Protein AF-A0A1H4ASZ4-F1 (afdb_monomer_lite)

Sequence (127 aa):
MEEALHASAHLLSQLLEAATLALLTLGALHALWNLVAGLLQRHSPSEVALDVWQGLSRWTMVGLEFLLAADLVSTVVSPSWDELGRLGTIAAIRTVLGFFLGRDLETARKIARENAELARANQGERS

Radius of gyration: 21.08 Å; chains: 1; bounding box: 55×32×61 Å

Foldseek 3Di:
DLVVLLVVLLVLLVVLLVVLVVLLVVLVVVLVVLLVVCVVVPHDNVVSVVVSVVSNVVSNVVSLVSNLVSLVSNCVSPVDPVSVVVSVVSVVVCVVVVVVVVVVVVVVVVVVVVVVVVVVVVVVVVD

Structure (mmCIF, N/CA/C/O backbone):
data_AF-A0A1H4ASZ4-F1
#
_entry.id   AF-A0A1H4ASZ4-F1
#
loop_
_atom_site.group_PDB
_atom_site.id
_atom_site.type_symbol
_atom_site.label_atom_id
_atom_site.label_alt_id
_atom_site.label_comp_id
_atom_site.label_asym_id
_atom_site.label_entity_id
_atom_site.label_seq_id
_atom_site.pdbx_PDB_ins_code
_atom_site.Cartn_x
_atom_site.Cartn_y
_atom_site.Cartn_z
_atom_site.occupancy
_atom_site.B_iso_or_equiv
_atom_site.auth_seq_id
_atom_site.auth_comp_id
_atom_site.auth_asym_id
_atom_site.auth_atom_id
_atom_site.pdbx_PDB_model_num
ATOM 1 N N . MET A 1 1 ? -16.518 -0.523 31.388 1.00 65.31 1 MET A N 1
ATOM 2 C CA . MET A 1 1 ? -15.726 -1.549 30.668 1.00 65.31 1 MET A CA 1
ATOM 3 C C . MET A 1 1 ? -15.857 -1.367 29.159 1.00 65.31 1 MET A C 1
ATOM 5 O O . MET A 1 1 ? -14.833 -1.362 28.495 1.00 65.31 1 MET A O 1
ATOM 9 N N . GLU A 1 2 ? -17.063 -1.106 28.641 1.00 70.12 2 GLU A N 1
ATOM 10 C CA . GLU A 1 2 ? -17.303 -0.752 27.228 1.00 70.12 2 GLU A CA 1
ATOM 11 C C . GLU A 1 2 ? -16.541 0.513 26.784 1.00 70.12 2 GLU A C 1
ATOM 13 O O . GLU A 1 2 ? -15.836 0.468 25.785 1.00 70.12 2 GLU A O 1
ATOM 18 N N . GLU A 1 3 ? -16.546 1.600 27.568 1.00 74.81 3 GLU A N 1
ATOM 19 C CA . GLU A 1 3 ? -15.789 2.829 27.236 1.00 74.81 3 GLU A CA 1
ATOM 20 C C . GLU A 1 3 ? -14.280 2.600 27.037 1.00 74.81 3 GLU A C 1
ATOM 22 O O . GLU A 1 3 ? -13.672 3.161 26.127 1.00 74.81 3 GLU A O 1
ATOM 27 N N . ALA A 1 4 ? -13.668 1.738 27.857 1.00 78.81 4 ALA A N 1
ATOM 28 C CA . ALA A 1 4 ? -12.246 1.415 27.745 1.00 78.81 4 ALA A CA 1
ATOM 29 C C . ALA A 1 4 ? -11.942 0.599 26.477 1.00 78.81 4 ALA A C 1
ATOM 31 O O . ALA A 1 4 ? -10.886 0.776 25.866 1.00 78.81 4 ALA A O 1
ATOM 32 N N . LEU A 1 5 ? -12.875 -0.263 26.061 1.00 76.88 5 LEU A N 1
ATOM 33 C CA . LEU A 1 5 ? -12.782 -1.038 24.824 1.00 76.88 5 LEU A CA 1
ATOM 34 C C . LEU A 1 5 ? -12.922 -0.130 23.591 1.00 76.88 5 LEU A C 1
ATOM 36 O O . LEU A 1 5 ? -12.112 -0.218 22.671 1.00 76.88 5 LEU A O 1
ATOM 40 N N . HIS A 1 6 ? -13.883 0.800 23.607 1.00 77.81 6 HIS A N 1
ATOM 41 C CA . HIS A 1 6 ? -14.064 1.782 22.535 1.00 77.81 6 HIS A CA 1
ATOM 42 C C . HIS A 1 6 ? -12.838 2.688 22.362 1.00 77.81 6 HIS A C 1
ATOM 44 O O . HIS A 1 6 ? -12.354 2.872 21.244 1.00 77.81 6 HIS A O 1
ATOM 50 N N . ALA A 1 7 ? -12.289 3.205 23.464 1.00 80.31 7 ALA A N 1
ATOM 51 C CA . ALA A 1 7 ? -11.113 4.070 23.425 1.00 80.31 7 ALA A CA 1
ATOM 52 C C . ALA A 1 7 ? -9.861 3.341 22.905 1.00 80.31 7 ALA A C 1
ATOM 54 O O . ALA A 1 7 ? -9.112 3.890 22.097 1.00 80.31 7 ALA A O 1
ATOM 55 N N . SER A 1 8 ? -9.637 2.097 23.338 1.00 81.75 8 SER A N 1
ATOM 56 C CA . SER A 1 8 ? -8.472 1.313 22.907 1.00 81.75 8 SER A CA 1
ATOM 57 C C . SER A 1 8 ? -8.558 0.890 21.439 1.00 81.75 8 SER A C 1
ATOM 59 O O . SER A 1 8 ? -7.558 0.988 20.731 1.00 81.75 8 SER A O 1
ATOM 61 N N . ALA A 1 9 ? -9.737 0.507 20.945 1.00 80.00 9 ALA A N 1
ATOM 62 C CA . ALA A 1 9 ? -9.926 0.194 19.530 1.00 80.00 9 ALA A CA 1
ATOM 63 C C . ALA A 1 9 ? -9.744 1.415 18.622 1.00 80.00 9 ALA A C 1
ATOM 65 O O . ALA A 1 9 ? -9.098 1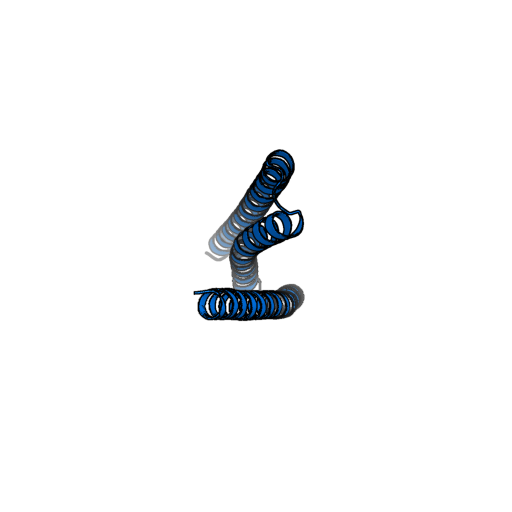.306 17.580 1.00 80.00 9 ALA A O 1
ATOM 66 N N . HIS A 1 10 ? -10.232 2.589 19.036 1.00 79.44 10 HIS A N 1
ATOM 67 C CA . HIS A 1 10 ? -10.020 3.817 18.273 1.00 79.44 10 HIS A CA 1
ATOM 68 C C . HIS A 1 10 ? -8.531 4.176 18.178 1.00 79.44 10 HIS A C 1
ATOM 70 O O . HIS A 1 10 ? -8.028 4.433 17.085 1.00 79.44 10 HIS A O 1
ATOM 76 N N . LEU A 1 11 ? -7.803 4.100 19.299 1.00 86.56 11 LEU A N 1
ATOM 77 C CA . LEU A 1 11 ? -6.354 4.317 19.322 1.00 86.56 11 LEU A CA 1
ATOM 78 C C . LEU A 1 11 ? -5.611 3.318 18.430 1.00 86.56 11 LEU A C 1
ATOM 80 O O . LEU A 1 11 ? -4.708 3.705 17.692 1.00 86.56 11 LEU A O 1
ATOM 84 N N . LEU A 1 12 ? -5.992 2.039 18.468 1.00 85.19 12 LEU A N 1
ATOM 85 C CA . LEU A 1 12 ? -5.390 1.012 17.619 1.00 85.19 12 LEU A CA 1
ATOM 86 C C . LEU A 1 12 ? -5.643 1.281 16.132 1.00 85.19 12 LEU A C 1
ATOM 88 O O . LEU A 1 12 ? -4.690 1.228 15.359 1.00 85.19 12 LEU A O 1
ATOM 92 N N . SER A 1 13 ? -6.872 1.631 15.734 1.00 80.88 13 SER A N 1
ATOM 93 C CA . SER A 1 13 ? -7.185 2.001 14.343 1.00 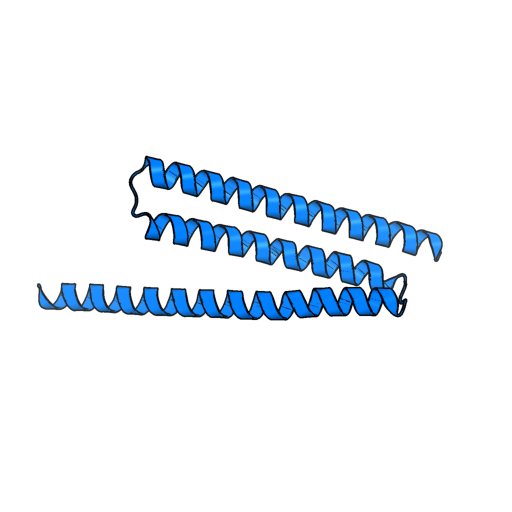80.88 13 SER A CA 1
ATOM 94 C C . SER A 1 13 ? -6.319 3.167 13.874 1.00 80.88 13 SER A C 1
ATOM 96 O O . SER A 1 13 ? -5.641 3.065 12.856 1.00 80.88 13 SER A O 1
ATOM 98 N N . GLN A 1 14 ? -6.241 4.237 14.671 1.00 83.31 14 GLN A N 1
ATOM 99 C CA . GLN A 1 14 ? -5.432 5.415 14.348 1.00 83.31 14 GLN A CA 1
ATOM 100 C C . GLN A 1 14 ? -3.942 5.086 14.203 1.00 83.31 14 GLN A C 1
ATOM 102 O O . GLN A 1 14 ? -3.274 5.602 13.306 1.00 83.31 14 GLN A O 1
ATOM 107 N N . LEU A 1 15 ? -3.406 4.214 15.061 1.00 89.69 15 LEU A N 1
ATOM 108 C CA . LEU A 1 15 ? -2.013 3.776 14.966 1.00 89.69 15 LEU A CA 1
ATOM 109 C C . LEU A 1 15 ? -1.761 2.939 13.707 1.00 89.69 15 LEU A C 1
ATOM 111 O O . LEU A 1 15 ? -0.732 3.118 13.056 1.00 89.69 15 LEU A O 1
ATOM 115 N N . LEU A 1 16 ? -2.686 2.048 13.348 1.00 85.69 16 LEU A N 1
ATOM 116 C CA . LEU A 1 16 ? -2.591 1.212 12.149 1.00 85.69 16 LEU A CA 1
ATOM 117 C C . LEU A 1 16 ? -2.718 2.049 10.862 1.00 85.69 16 LEU A C 1
ATOM 119 O O . LEU A 1 16 ? -1.955 1.848 9.912 1.00 85.69 16 LEU A O 1
ATOM 123 N N . GLU A 1 17 ? -3.606 3.043 10.849 1.00 80.88 17 GLU A N 1
ATOM 124 C CA . GLU A 1 17 ? -3.726 4.030 9.769 1.00 80.88 17 GLU A CA 1
ATOM 125 C C . GLU A 1 17 ? -2.442 4.857 9.622 1.00 80.88 17 GLU A C 1
ATOM 127 O O . GLU A 1 17 ? -1.895 4.976 8.521 1.00 80.88 17 GLU A O 1
ATOM 132 N N . ALA A 1 18 ? -1.905 5.374 10.731 1.00 84.62 18 ALA A N 1
ATOM 133 C CA . ALA A 1 18 ? -0.659 6.136 10.732 1.00 84.62 18 ALA A CA 1
ATOM 134 C C . ALA A 1 18 ? 0.532 5.292 10.252 1.00 84.62 18 ALA A C 1
ATOM 136 O O . ALA A 1 18 ? 1.338 5.758 9.443 1.00 84.62 18 ALA A O 1
ATOM 137 N N . ALA A 1 19 ? 0.625 4.035 10.698 1.00 84.38 19 ALA A N 1
ATOM 138 C CA . ALA A 1 19 ? 1.642 3.095 10.240 1.00 84.38 19 ALA A CA 1
ATOM 139 C C . ALA A 1 19 ? 1.522 2.832 8.733 1.00 84.38 19 ALA A C 1
ATOM 141 O O . ALA A 1 19 ? 2.530 2.840 8.025 1.00 84.38 19 ALA A O 1
ATOM 142 N N . THR A 1 20 ? 0.300 2.671 8.222 1.00 82.00 20 THR A N 1
ATOM 143 C CA . THR A 1 20 ? 0.063 2.509 6.784 1.00 82.00 20 THR A CA 1
ATOM 144 C C . THR A 1 20 ? 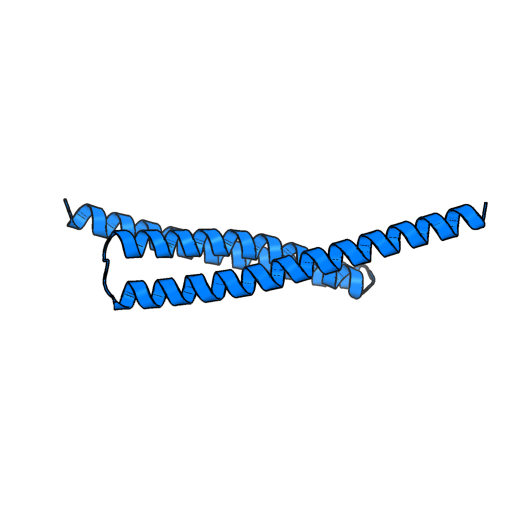0.543 3.723 5.998 1.00 82.00 20 THR A C 1
ATOM 146 O O . THR A 1 20 ? 1.298 3.575 5.036 1.00 82.00 20 THR A O 1
ATOM 149 N N . LEU A 1 21 ? 0.144 4.927 6.417 1.00 85.75 21 LEU A N 1
ATOM 150 C CA . LEU A 1 21 ? 0.557 6.168 5.768 1.00 85.75 21 LEU A CA 1
ATOM 151 C C . LEU A 1 21 ? 2.085 6.308 5.761 1.00 85.75 21 LEU A C 1
ATOM 153 O O . LEU A 1 21 ? 2.666 6.657 4.732 1.00 85.75 21 LEU A O 1
ATOM 157 N N . ALA A 1 22 ? 2.742 5.983 6.876 1.00 88.19 22 ALA A N 1
ATOM 158 C CA . ALA A 1 22 ? 4.196 5.998 6.983 1.00 88.19 22 ALA A CA 1
ATOM 159 C C . ALA A 1 22 ? 4.854 4.999 6.015 1.00 88.19 22 ALA A C 1
ATOM 161 O O . ALA A 1 22 ? 5.757 5.377 5.270 1.00 88.19 22 ALA A O 1
ATOM 162 N N . LEU A 1 23 ? 4.382 3.750 5.967 1.00 85.38 23 LEU A N 1
ATOM 163 C CA . LEU A 1 23 ? 4.905 2.714 5.068 1.00 85.38 23 LEU A CA 1
ATOM 164 C C . LEU A 1 23 ? 4.743 3.089 3.591 1.00 85.38 23 LEU A C 1
ATOM 166 O O . LEU A 1 23 ? 5.691 2.953 2.817 1.00 85.38 23 LEU A O 1
ATOM 170 N N . LEU A 1 24 ? 3.567 3.591 3.202 1.00 83.56 24 LEU A N 1
ATOM 171 C CA . LEU A 1 24 ? 3.308 4.044 1.833 1.00 83.56 24 LEU A CA 1
ATOM 172 C C . LEU A 1 24 ? 4.203 5.226 1.459 1.00 83.56 24 LEU A C 1
ATOM 174 O O . LEU A 1 24 ? 4.770 5.249 0.368 1.00 83.56 24 LEU A O 1
ATOM 178 N N . THR A 1 25 ? 4.380 6.172 2.382 1.00 89.31 25 THR A N 1
ATOM 179 C CA . THR A 1 25 ? 5.253 7.333 2.186 1.00 89.31 25 THR A CA 1
ATOM 180 C C . THR A 1 25 ? 6.706 6.897 2.001 1.00 89.31 25 THR A C 1
ATOM 182 O O . THR A 1 25 ? 7.352 7.307 1.040 1.00 89.31 25 THR A O 1
ATOM 185 N N . LEU A 1 26 ? 7.217 6.013 2.862 1.00 90.00 26 LEU A N 1
ATOM 186 C CA . LEU A 1 26 ? 8.578 5.478 2.757 1.00 90.00 26 LEU A CA 1
ATOM 187 C C . LEU A 1 26 ? 8.791 4.696 1.457 1.00 90.00 26 LEU A C 1
ATOM 189 O O . LEU A 1 26 ? 9.806 4.885 0.785 1.00 90.00 26 LEU A O 1
ATOM 193 N N . GLY A 1 27 ? 7.824 3.861 1.070 1.00 85.44 27 GLY A N 1
ATOM 194 C CA . GLY A 1 27 ? 7.858 3.132 -0.194 1.00 85.44 27 GLY A CA 1
ATOM 195 C C . GLY A 1 27 ? 7.882 4.059 -1.409 1.00 85.44 27 GLY A C 1
ATOM 196 O O . GLY A 1 27 ? 8.681 3.846 -2.320 1.00 85.44 27 GLY A O 1
ATOM 197 N N . ALA A 1 28 ? 7.071 5.120 -1.396 1.00 83.94 28 ALA A N 1
ATOM 198 C CA . ALA A 1 28 ? 7.043 6.133 -2.447 1.00 83.94 28 ALA A CA 1
ATOM 199 C C . ALA A 1 28 ? 8.356 6.932 -2.525 1.00 83.94 28 ALA A C 1
ATOM 201 O O . ALA A 1 28 ? 8.880 7.142 -3.619 1.00 83.94 28 ALA A O 1
ATOM 202 N N . LEU A 1 29 ? 8.932 7.326 -1.382 1.00 91.00 29 LEU A N 1
ATOM 203 C CA . LEU A 1 29 ? 10.238 7.994 -1.337 1.00 91.00 29 LEU A CA 1
ATOM 204 C C . LEU A 1 29 ? 11.347 7.093 -1.891 1.00 91.00 29 LEU A C 1
ATOM 206 O O . LEU A 1 29 ? 12.166 7.542 -2.690 1.00 91.00 29 LEU A O 1
ATOM 210 N N . HIS A 1 30 ? 11.361 5.818 -1.500 1.00 89.06 30 HIS A N 1
ATOM 211 C CA . HIS A 1 30 ? 12.336 4.847 -1.991 1.00 89.06 30 HIS A CA 1
ATOM 212 C C . HIS A 1 30 ? 12.199 4.611 -3.504 1.00 89.06 30 HIS A C 1
ATOM 214 O O . HIS A 1 30 ? 13.194 4.587 -4.226 1.00 89.06 30 HIS A O 1
ATOM 220 N N . ALA A 1 31 ? 10.964 4.486 -3.997 1.00 83.31 31 ALA A N 1
ATOM 221 C CA . ALA A 1 31 ? 10.651 4.380 -5.419 1.00 83.31 31 ALA A CA 1
ATOM 222 C C . ALA A 1 31 ? 11.163 5.597 -6.209 1.00 83.31 31 ALA A C 1
ATOM 224 O O . ALA A 1 31 ? 11.817 5.437 -7.240 1.00 83.31 31 ALA A O 1
ATOM 225 N N . LEU A 1 32 ? 10.926 6.808 -5.697 1.00 88.12 32 LEU A N 1
ATOM 226 C CA . LEU A 1 32 ? 11.399 8.046 -6.314 1.00 88.12 32 LEU A CA 1
ATOM 227 C C . LEU A 1 32 ? 12.931 8.117 -6.344 1.00 88.12 32 LEU A C 1
ATOM 229 O O . LEU A 1 32 ? 13.510 8.473 -7.370 1.00 88.12 32 LEU A O 1
ATOM 233 N N . TRP A 1 33 ? 13.588 7.740 -5.245 1.00 90.19 33 TRP A N 1
ATOM 234 C CA . TRP A 1 33 ? 15.046 7.694 -5.172 1.00 90.19 33 TRP A CA 1
ATOM 235 C C . TRP A 1 33 ? 15.639 6.742 -6.216 1.00 90.19 33 TRP A C 1
ATOM 237 O O . TRP A 1 33 ? 16.537 7.136 -6.959 1.00 90.19 33 TRP A O 1
ATOM 247 N N . ASN A 1 34 ? 15.108 5.520 -6.329 1.00 85.25 34 ASN A N 1
ATOM 248 C CA . ASN A 1 34 ? 15.585 4.535 -7.305 1.00 85.25 34 ASN A CA 1
ATOM 249 C C . ASN A 1 34 ? 15.337 4.980 -8.750 1.00 85.25 34 ASN A C 1
ATOM 251 O O . ASN A 1 34 ? 16.194 4.760 -9.604 1.00 85.25 34 ASN A O 1
ATOM 255 N N . LEU A 1 35 ? 14.214 5.651 -9.020 1.00 83.94 35 LEU A N 1
ATOM 256 C CA . LEU A 1 35 ? 13.931 6.222 -10.336 1.00 83.94 35 LEU A CA 1
ATOM 257 C C . LEU A 1 35 ? 14.987 7.264 -10.724 1.00 83.94 35 LEU A C 1
ATOM 259 O O . LEU A 1 35 ? 15.583 7.178 -11.797 1.00 83.94 35 LEU A O 1
ATOM 263 N N . VAL A 1 36 ? 15.253 8.226 -9.836 1.00 89.81 36 VAL A N 1
ATOM 264 C CA . VAL A 1 36 ? 16.248 9.282 -10.071 1.00 89.81 36 VAL A CA 1
ATOM 265 C C . VAL A 1 36 ? 17.645 8.675 -10.215 1.00 89.81 36 VAL A C 1
ATOM 267 O O . VAL A 1 36 ? 18.335 8.949 -11.196 1.00 89.81 36 VAL A O 1
ATOM 270 N N . ALA A 1 37 ? 18.052 7.801 -9.293 1.00 88.25 37 ALA A N 1
ATOM 271 C CA . ALA A 1 37 ? 19.360 7.155 -9.327 1.00 88.25 37 ALA A CA 1
ATOM 272 C C . ALA A 1 37 ? 19.562 6.295 -10.588 1.00 88.25 37 ALA A C 1
ATOM 274 O O . ALA A 1 37 ? 20.648 6.322 -11.170 1.00 88.25 37 ALA A O 1
ATOM 275 N N . GLY A 1 38 ? 18.535 5.562 -11.029 1.00 83.62 38 GLY A N 1
ATOM 276 C CA . GLY A 1 38 ? 18.571 4.729 -12.233 1.00 83.62 38 GLY A CA 1
ATOM 277 C C . GLY A 1 38 ? 18.699 5.547 -13.519 1.00 83.62 38 GLY A C 1
ATOM 278 O O . GLY A 1 38 ? 19.519 5.212 -14.377 1.00 83.62 38 GLY A O 1
ATOM 279 N N . LEU A 1 39 ? 17.967 6.665 -13.615 1.00 83.00 39 LEU A N 1
ATOM 280 C CA . LEU A 1 39 ? 18.070 7.612 -14.732 1.00 83.00 39 LEU A CA 1
ATOM 281 C C . LEU A 1 39 ? 19.455 8.274 -14.797 1.00 83.00 39 LEU A C 1
ATOM 283 O O . LEU A 1 39 ? 20.027 8.396 -15.881 1.00 83.00 39 LEU A O 1
ATOM 287 N N . LEU A 1 40 ? 20.026 8.658 -13.647 1.00 90.12 40 LEU A N 1
ATOM 288 C CA . LEU A 1 40 ? 21.375 9.235 -13.573 1.00 90.12 40 LEU A CA 1
ATOM 289 C C . LEU A 1 40 ? 22.463 8.233 -13.988 1.00 90.12 40 LEU A C 1
ATOM 291 O O . LEU A 1 40 ? 23.450 8.620 -14.610 1.00 90.12 40 LEU A O 1
ATOM 295 N N . GLN A 1 41 ? 22.277 6.950 -13.676 1.00 88.44 41 GLN A N 1
ATOM 296 C CA . GLN A 1 41 ? 23.219 5.877 -14.011 1.00 88.44 41 GLN A CA 1
ATOM 297 C C . GLN A 1 41 ? 23.064 5.338 -15.446 1.00 88.44 41 GLN A C 1
ATOM 299 O O . GLN A 1 41 ? 23.770 4.405 -15.816 1.00 88.44 41 GLN A O 1
ATOM 304 N N . ARG A 1 42 ? 22.183 5.930 -16.273 1.00 82.50 42 ARG A N 1
ATOM 305 C CA . ARG A 1 42 ? 21.925 5.530 -17.673 1.00 82.50 42 ARG A CA 1
ATOM 306 C C . ARG A 1 42 ? 21.499 4.065 -17.858 1.00 82.50 42 ARG A C 1
ATOM 308 O O . ARG A 1 42 ? 21.750 3.485 -18.914 1.00 82.50 42 ARG A O 1
ATOM 315 N N . HIS A 1 43 ? 20.825 3.483 -16.868 1.00 77.81 43 HIS A N 1
ATOM 316 C CA . HIS A 1 43 ? 20.161 2.189 -17.043 1.00 77.81 43 HIS A CA 1
ATOM 317 C C . HIS A 1 43 ? 19.026 2.292 -18.069 1.00 77.81 43 HIS A C 1
ATOM 319 O O . HIS A 1 43 ? 18.523 3.388 -18.350 1.00 77.81 43 HIS A O 1
ATOM 325 N N . SER A 1 44 ? 18.603 1.154 -18.628 1.00 81.06 44 SER A N 1
ATOM 326 C CA . SER A 1 44 ? 17.462 1.145 -19.542 1.00 81.06 44 SER A CA 1
ATOM 327 C C . SER A 1 44 ? 16.203 1.638 -18.808 1.00 81.06 44 SER A C 1
ATOM 329 O O . SER A 1 44 ? 15.910 1.145 -17.714 1.00 81.06 44 SER A O 1
ATOM 331 N N . PRO A 1 45 ? 15.405 2.555 -19.391 1.00 76.12 45 PRO A N 1
ATOM 332 C CA . PRO A 1 45 ? 14.166 3.039 -18.777 1.00 76.12 45 PRO A CA 1
ATOM 333 C C . PRO A 1 45 ? 13.202 1.914 -18.375 1.00 76.12 45 PRO A C 1
ATOM 335 O O . PRO A 1 45 ? 12.487 2.042 -17.384 1.00 76.12 45 PRO A O 1
ATOM 338 N N . SER A 1 46 ? 13.202 0.801 -19.118 1.00 75.81 46 SER A N 1
ATOM 339 C CA . SER A 1 46 ? 12.368 -0.369 -18.830 1.00 75.81 46 SER A CA 1
ATOM 340 C C . SER A 1 46 ? 12.788 -1.110 -17.557 1.00 75.81 46 SER A C 1
ATOM 342 O O . SER A 1 46 ? 11.929 -1.592 -16.825 1.00 75.81 46 SER A O 1
ATOM 344 N N . GLU A 1 47 ? 14.092 -1.196 -17.284 1.00 75.62 47 GLU A N 1
ATOM 345 C CA . GLU A 1 47 ? 14.637 -1.884 -16.105 1.00 75.62 47 GLU A CA 1
ATOM 346 C C . GLU A 1 47 ? 14.360 -1.068 -14.842 1.00 75.62 47 GLU A C 1
ATOM 348 O O . GLU A 1 47 ? 13.811 -1.586 -13.871 1.00 75.62 47 GLU A O 1
ATOM 353 N N . VAL A 1 48 ? 14.626 0.242 -14.898 1.00 80.75 48 VAL A N 1
ATOM 354 C CA . VAL A 1 48 ? 14.355 1.165 -13.785 1.00 80.75 48 VAL A CA 1
ATOM 355 C C . VAL A 1 48 ? 12.862 1.195 -13.450 1.00 80.75 48 VAL A C 1
ATOM 357 O O . VAL A 1 48 ? 12.491 1.140 -12.279 1.00 80.75 48 VAL A O 1
ATOM 360 N N . ALA A 1 49 ? 11.988 1.247 -14.462 1.00 77.00 49 ALA A N 1
ATOM 361 C CA . ALA A 1 49 ? 10.542 1.241 -14.248 1.00 77.00 49 ALA A CA 1
ATOM 362 C C . ALA A 1 49 ? 10.058 -0.051 -13.569 1.00 77.00 49 ALA A C 1
ATOM 364 O O . ALA A 1 49 ? 9.233 0.009 -12.655 1.00 77.00 49 ALA A O 1
ATOM 365 N N . LEU A 1 50 ? 10.587 -1.207 -13.984 1.00 79.38 50 LEU A N 1
ATOM 366 C CA . LEU A 1 50 ? 10.223 -2.498 -13.407 1.00 79.38 50 LEU A CA 1
ATOM 367 C C . LEU A 1 50 ? 10.665 -2.609 -11.938 1.00 79.38 50 LEU A C 1
ATOM 369 O O . LEU A 1 50 ? 9.865 -3.025 -11.098 1.00 79.38 50 LEU A O 1
ATOM 373 N N . ASP A 1 51 ? 11.890 -2.197 -11.611 1.00 78.62 51 ASP A N 1
ATOM 374 C CA . ASP A 1 51 ? 12.417 -2.235 -10.239 1.00 78.62 51 ASP A CA 1
ATOM 375 C C . ASP A 1 51 ? 11.651 -1.303 -9.294 1.00 78.62 51 ASP A C 1
ATOM 377 O O . ASP A 1 51 ? 11.284 -1.686 -8.176 1.00 78.62 51 ASP A O 1
ATOM 381 N N . VAL A 1 52 ? 11.350 -0.087 -9.757 1.00 81.75 52 VAL A N 1
ATOM 382 C CA . VAL A 1 52 ? 10.549 0.892 -9.011 1.00 81.75 52 VAL A CA 1
ATOM 383 C C . VAL A 1 52 ? 9.143 0.350 -8.747 1.00 81.75 52 VAL A C 1
ATOM 385 O O . VAL A 1 52 ? 8.660 0.412 -7.612 1.00 81.75 52 VAL A O 1
ATOM 388 N N . TRP A 1 53 ? 8.501 -0.240 -9.760 1.00 82.19 53 TRP A N 1
ATOM 389 C CA . TRP A 1 53 ? 7.167 -0.825 -9.631 1.00 82.19 53 TRP A CA 1
ATOM 390 C C . TRP A 1 53 ? 7.136 -2.021 -8.670 1.00 82.19 53 TRP A C 1
ATOM 392 O O . TRP A 1 53 ? 6.247 -2.103 -7.816 1.00 82.19 53 TRP A O 1
ATOM 402 N N . GLN A 1 54 ? 8.121 -2.924 -8.741 1.00 81.12 54 GLN A N 1
ATOM 403 C CA . GLN A 1 54 ? 8.227 -4.059 -7.816 1.00 81.12 54 GLN A CA 1
ATOM 404 C C . GLN A 1 54 ? 8.449 -3.602 -6.368 1.00 81.12 54 GLN A C 1
ATOM 406 O O . GLN A 1 54 ? 7.868 -4.167 -5.435 1.00 81.12 54 GLN A O 1
ATOM 411 N N . GLY A 1 55 ? 9.288 -2.580 -6.171 1.00 82.88 55 GLY A N 1
ATOM 412 C CA . GLY A 1 55 ? 9.520 -1.968 -4.866 1.00 82.88 55 GLY A CA 1
ATOM 413 C C . GLY A 1 55 ? 8.237 -1.387 -4.281 1.00 82.88 55 GLY A C 1
ATOM 414 O O . GLY A 1 55 ? 7.851 -1.757 -3.172 1.00 82.88 55 GLY A O 1
ATOM 415 N N . LEU A 1 56 ? 7.550 -0.538 -5.047 1.00 80.88 56 LEU A N 1
ATOM 416 C CA . LEU A 1 56 ? 6.303 0.098 -4.627 1.00 80.88 56 LEU A CA 1
ATOM 417 C C . LEU A 1 56 ? 5.222 -0.940 -4.300 1.00 80.88 56 LEU A C 1
ATOM 419 O O . LEU A 1 56 ? 4.621 -0.876 -3.231 1.00 80.88 56 LEU A O 1
ATOM 423 N N . SER A 1 57 ? 5.056 -1.953 -5.156 1.00 81.56 57 SER A N 1
ATOM 424 C CA . SER A 1 57 ? 4.069 -3.023 -4.965 1.00 81.56 57 SER A CA 1
ATOM 425 C C . SER A 1 57 ? 4.231 -3.738 -3.620 1.00 81.56 57 SER A C 1
ATOM 427 O O . SER A 1 57 ? 3.242 -4.023 -2.946 1.00 81.56 57 SER A O 1
ATOM 429 N N . ARG A 1 58 ? 5.474 -3.984 -3.180 1.00 84.94 58 ARG A N 1
ATOM 430 C CA . ARG A 1 58 ? 5.759 -4.625 -1.885 1.00 84.94 58 ARG A CA 1
ATOM 431 C C . ARG A 1 58 ? 5.347 -3.748 -0.701 1.00 84.94 58 ARG A C 1
ATOM 433 O O . ARG A 1 58 ? 4.712 -4.249 0.222 1.00 84.94 58 ARG A O 1
ATOM 440 N N . TRP A 1 59 ? 5.677 -2.457 -0.730 1.00 81.19 59 TRP A N 1
ATOM 441 C CA . TRP A 1 59 ? 5.290 -1.522 0.334 1.00 81.19 59 TRP A CA 1
ATOM 442 C C . TRP A 1 59 ? 3.773 -1.318 0.391 1.00 81.19 59 TRP A C 1
ATOM 444 O O . TRP A 1 59 ? 3.192 -1.329 1.475 1.00 81.19 59 TRP A O 1
ATOM 454 N N . THR A 1 60 ? 3.118 -1.212 -0.768 1.00 80.69 60 THR A N 1
ATOM 455 C CA . THR A 1 60 ? 1.658 -1.107 -0.862 1.00 80.69 60 THR A CA 1
ATOM 456 C C . THR A 1 60 ? 0.960 -2.349 -0.323 1.00 80.69 60 THR A C 1
ATOM 458 O O . THR A 1 60 ? -0.018 -2.220 0.408 1.00 80.69 60 THR A O 1
ATOM 461 N N . MET A 1 61 ? 1.472 -3.546 -0.619 1.00 84.62 61 MET A N 1
ATOM 462 C CA . MET A 1 61 ? 0.887 -4.790 -0.117 1.00 84.62 61 MET A CA 1
ATOM 463 C C . MET A 1 61 ? 0.902 -4.851 1.415 1.00 84.62 61 MET A C 1
ATOM 465 O O . MET A 1 61 ? -0.112 -5.202 2.010 1.00 84.62 61 MET A O 1
ATOM 469 N N . VAL A 1 62 ? 2.007 -4.438 2.048 1.00 82.25 62 VAL A N 1
ATOM 470 C CA . VAL A 1 62 ? 2.093 -4.360 3.515 1.00 82.25 62 VAL A CA 1
ATOM 471 C C . VAL A 1 62 ? 1.129 -3.305 4.056 1.00 82.25 62 VAL A C 1
ATOM 473 O O . VAL A 1 62 ? 0.340 -3.618 4.940 1.00 82.25 62 VAL A O 1
ATOM 476 N N . GLY A 1 63 ? 1.128 -2.084 3.508 1.00 78.94 63 GLY A N 1
ATOM 477 C CA . GLY A 1 63 ? 0.212 -1.024 3.950 1.00 78.94 63 GLY A CA 1
ATOM 478 C C . GLY A 1 63 ? -1.264 -1.434 3.873 1.00 78.94 63 GLY A C 1
ATOM 479 O O . GLY A 1 63 ? -2.039 -1.157 4.781 1.00 78.94 63 GLY A O 1
ATOM 480 N N . LEU A 1 64 ? -1.648 -2.180 2.837 1.00 79.94 64 LEU A N 1
ATOM 481 C CA . LEU A 1 64 ? -3.009 -2.696 2.692 1.00 79.94 64 LEU A CA 1
ATOM 482 C C . LEU A 1 64 ? -3.408 -3.707 3.782 1.00 79.94 64 LEU A C 1
ATOM 484 O O . LEU A 1 64 ? -4.587 -3.769 4.122 1.00 79.94 64 LEU A O 1
ATOM 488 N N . GLU A 1 65 ? -2.475 -4.494 4.331 1.00 83.50 65 GLU A N 1
ATOM 489 C CA . GLU A 1 65 ? -2.771 -5.375 5.476 1.00 83.50 65 GLU A CA 1
ATOM 490 C C . GLU A 1 65 ? -3.048 -4.569 6.748 1.00 83.50 65 GLU A C 1
ATOM 492 O O . GLU A 1 65 ? -3.972 -4.887 7.494 1.00 83.50 65 GLU A O 1
ATOM 497 N N . PHE A 1 66 ? -2.279 -3.501 6.980 1.00 77.31 66 PHE A N 1
ATOM 498 C CA . PHE A 1 66 ? -2.472 -2.617 8.131 1.00 77.31 66 PHE A CA 1
ATOM 499 C C . PHE A 1 66 ? -3.795 -1.847 8.051 1.00 77.31 66 PHE A C 1
ATOM 501 O O . PHE A 1 66 ? -4.484 -1.741 9.063 1.00 77.31 66 PHE A O 1
ATOM 508 N N . LEU A 1 67 ? -4.191 -1.388 6.858 1.00 75.56 67 LEU A N 1
ATOM 509 C CA . LEU A 1 67 ? -5.521 -0.810 6.624 1.00 75.56 67 LEU A CA 1
ATOM 510 C C . LEU A 1 67 ? -6.634 -1.810 6.935 1.00 75.56 67 LEU A C 1
ATOM 512 O O . LEU A 1 67 ? -7.533 -1.485 7.701 1.00 75.56 67 LEU A O 1
ATOM 516 N N . LEU A 1 68 ? -6.537 -3.046 6.427 1.00 80.06 68 LEU A N 1
ATOM 517 C CA . LEU A 1 68 ? -7.541 -4.068 6.732 1.00 80.06 68 LEU A CA 1
ATOM 518 C C . LEU A 1 68 ? -7.618 -4.351 8.240 1.00 80.06 68 LEU A C 1
ATOM 520 O O . LEU A 1 68 ? -8.705 -4.557 8.773 1.00 80.06 68 LEU A O 1
ATOM 524 N N . ALA A 1 69 ? -6.478 -4.371 8.932 1.00 77.81 69 ALA A N 1
ATOM 525 C CA . ALA A 1 69 ? -6.449 -4.550 10.378 1.00 77.81 69 ALA A CA 1
ATOM 526 C C . ALA A 1 69 ? -7.127 -3.382 11.117 1.00 77.81 69 ALA A C 1
ATOM 528 O O . ALA A 1 69 ? -7.890 -3.633 12.049 1.00 77.81 69 ALA A O 1
ATOM 529 N N . ALA A 1 70 ? -6.888 -2.133 10.696 1.00 74.81 70 ALA A N 1
ATOM 530 C CA . ALA A 1 70 ? -7.538 -0.945 11.259 1.00 74.81 70 ALA A CA 1
ATOM 531 C C . ALA A 1 70 ? -9.062 -1.023 11.093 1.00 74.81 70 ALA A C 1
ATOM 533 O O . ALA A 1 70 ? -9.821 -0.909 12.057 1.00 74.81 70 ALA A O 1
ATOM 534 N N . ASP A 1 71 ? -9.482 -1.341 9.873 1.00 76.06 71 ASP A N 1
ATOM 535 C CA . ASP A 1 71 ? -10.873 -1.491 9.486 1.00 76.06 71 ASP A CA 1
ATOM 536 C C . ASP A 1 71 ? -11.580 -2.603 10.291 1.00 76.06 71 ASP A C 1
ATOM 538 O O . ASP A 1 71 ? -12.677 -2.398 10.817 1.00 76.06 71 ASP A O 1
ATOM 542 N N . LEU A 1 72 ? -10.927 -3.760 10.474 1.00 77.56 72 LEU A N 1
ATOM 543 C CA . LEU A 1 72 ? -11.445 -4.873 11.275 1.00 77.56 72 LEU A CA 1
ATOM 544 C C . LEU A 1 72 ? -11.638 -4.472 12.745 1.00 77.56 72 LEU A C 1
ATOM 546 O O . LEU A 1 72 ? -12.694 -4.744 13.323 1.00 77.56 72 LEU A O 1
ATOM 550 N N . VAL A 1 73 ? -10.636 -3.811 13.338 1.00 77.38 73 VAL A N 1
ATOM 551 C CA . VAL A 1 73 ? -10.674 -3.331 14.730 1.00 77.38 73 VAL A CA 1
ATOM 552 C C . VAL A 1 73 ? -11.837 -2.360 14.946 1.00 77.38 73 VAL A C 1
ATOM 554 O O . VAL A 1 73 ? -12.529 -2.479 15.957 1.00 77.38 73 VAL A O 1
ATOM 557 N N . SER A 1 74 ? -12.102 -1.457 13.993 1.00 68.31 74 SER A N 1
A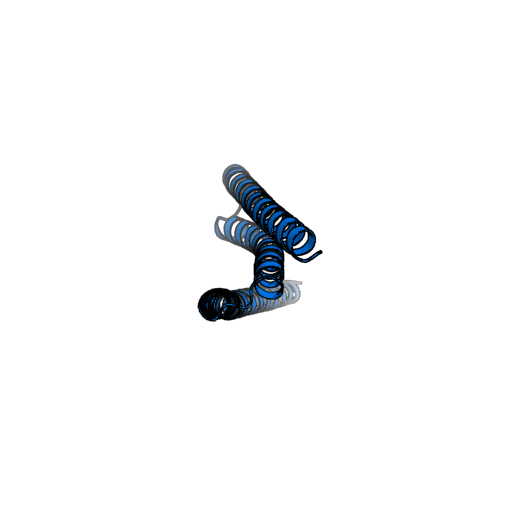TOM 558 C CA . SER A 1 74 ? -13.242 -0.533 14.073 1.00 68.31 74 SER A CA 1
ATOM 559 C C . SER A 1 74 ? -14.583 -1.276 14.092 1.00 68.31 74 SER A C 1
ATOM 561 O O . SER A 1 74 ? -15.413 -1.040 14.971 1.00 68.31 74 SER A O 1
ATOM 563 N N . THR A 1 75 ? -14.787 -2.239 13.184 1.00 72.06 75 THR A N 1
ATOM 564 C CA . THR A 1 75 ? -16.064 -2.977 13.100 1.00 72.06 75 THR A CA 1
ATOM 565 C C . THR A 1 75 ? -16.363 -3.907 14.272 1.00 72.06 75 THR A C 1
ATOM 567 O O . THR A 1 75 ? -17.533 -4.141 14.568 1.00 72.06 75 THR A O 1
ATOM 570 N N . VAL A 1 76 ? -15.347 -4.448 14.957 1.00 74.94 76 VAL A N 1
ATOM 571 C CA . VAL A 1 76 ? -15.563 -5.303 16.145 1.00 74.94 76 VAL A CA 1
ATOM 572 C C . VAL A 1 76 ? -16.185 -4.511 17.299 1.00 74.94 76 VAL A C 1
ATOM 574 O O . VAL A 1 76 ? -16.859 -5.082 18.155 1.00 74.94 76 VAL A O 1
ATOM 577 N N . VAL A 1 77 ? -15.972 -3.197 17.318 1.00 68.25 77 VAL A N 1
ATOM 578 C CA . VAL A 1 77 ? -16.333 -2.328 18.434 1.00 68.25 77 VAL A CA 1
ATOM 579 C C . VAL A 1 77 ? -17.629 -1.549 18.193 1.00 68.25 77 VAL A C 1
ATOM 581 O O . VAL A 1 77 ? -18.352 -1.296 19.151 1.00 68.25 77 VAL A O 1
ATOM 584 N N . SER A 1 78 ? -17.982 -1.232 16.944 1.00 58.56 78 SER A N 1
ATOM 585 C CA . SER A 1 78 ? -19.282 -0.644 16.583 1.00 58.56 78 SER A CA 1
ATOM 586 C C . SER A 1 78 ? -19.842 -1.326 15.327 1.00 58.56 78 SER A C 1
ATOM 588 O O . SER A 1 78 ? -19.626 -0.864 14.210 1.00 58.56 78 SER A O 1
ATOM 590 N N . PRO A 1 79 ? -20.562 -2.455 15.453 1.00 63.34 79 PRO A N 1
ATOM 591 C CA . PRO A 1 79 ? -21.170 -3.110 14.302 1.00 63.34 79 PRO A CA 1
ATOM 592 C C . PRO A 1 79 ? -22.418 -2.329 13.859 1.00 63.34 79 PRO A C 1
ATOM 594 O O . PRO A 1 79 ? -23.551 -2.725 14.133 1.00 63.34 79 PRO A O 1
ATOM 597 N N . SER A 1 80 ? -22.229 -1.190 13.189 1.00 70.25 80 SER A N 1
ATOM 598 C CA . SER A 1 80 ? -23.306 -0.481 12.495 1.00 70.25 80 SER A CA 1
ATOM 599 C C . SER A 1 80 ? -23.403 -0.964 11.043 1.00 70.25 80 SER A C 1
ATOM 601 O O . SER A 1 80 ? -22.401 -1.300 10.412 1.00 70.25 80 SER A O 1
ATOM 603 N N . TRP A 1 81 ? -24.619 -1.028 10.489 1.00 73.56 81 TRP A N 1
ATOM 604 C CA . TRP A 1 81 ? -24.829 -1.456 9.096 1.00 73.56 81 TRP A CA 1
ATOM 605 C C . TRP A 1 81 ? -24.101 -0.559 8.079 1.00 73.56 81 TRP A C 1
ATOM 607 O O . TRP A 1 81 ? -23.683 -1.044 7.029 1.00 73.56 81 TRP A O 1
ATOM 617 N N . ASP A 1 82 ? -23.913 0.722 8.410 1.00 70.81 82 ASP A N 1
ATOM 618 C CA . ASP A 1 82 ? -23.181 1.691 7.588 1.00 70.81 82 ASP A CA 1
ATOM 619 C C . ASP A 1 82 ? -21.662 1.422 7.615 1.00 70.81 82 ASP A C 1
ATOM 621 O O . ASP A 1 82 ? -21.018 1.342 6.565 1.00 70.81 82 ASP A O 1
ATOM 625 N N . GLU A 1 83 ? -21.098 1.149 8.800 1.00 67.06 83 GLU A N 1
ATOM 626 C CA . GLU A 1 83 ? -19.694 0.738 8.955 1.00 67.06 83 GLU A CA 1
ATOM 627 C C . GLU A 1 83 ? -19.410 -0.602 8.265 1.00 67.06 83 GLU A C 1
ATOM 629 O O . GLU A 1 83 ? -18.395 -0.734 7.579 1.00 67.06 83 GLU A O 1
ATOM 634 N N . LEU A 1 84 ? -20.330 -1.570 8.356 1.00 71.94 84 LEU A N 1
ATOM 635 C CA . LEU A 1 84 ? -20.221 -2.849 7.646 1.00 71.94 84 LEU A CA 1
ATOM 636 C C . LEU A 1 84 ? -20.209 -2.662 6.119 1.00 71.94 84 LEU A C 1
ATOM 638 O O . LEU A 1 84 ? -19.448 -3.335 5.421 1.00 71.94 84 LEU A O 1
ATOM 642 N N . GLY A 1 85 ? -21.021 -1.740 5.589 1.00 76.81 85 GLY A N 1
ATOM 643 C CA . GLY A 1 85 ? -21.045 -1.403 4.162 1.00 76.81 85 GLY A CA 1
ATOM 644 C C . GLY A 1 85 ? -19.753 -0.728 3.687 1.00 76.81 85 GLY A C 1
ATOM 645 O O . GLY A 1 85 ? -19.220 -1.069 2.623 1.00 76.81 85 GLY A O 1
ATOM 646 N N . ARG A 1 86 ? -19.199 0.184 4.497 1.00 71.12 86 ARG A N 1
ATOM 647 C CA . ARG A 1 86 ? -17.913 0.844 4.223 1.00 71.12 86 ARG A CA 1
ATOM 648 C C . ARG A 1 86 ? -16.758 -0.159 4.250 1.00 71.12 86 ARG A C 1
ATOM 650 O O . ARG A 1 86 ? -15.967 -0.188 3.307 1.00 71.12 86 ARG A O 1
ATOM 657 N N . LEU A 1 87 ? -16.732 -1.042 5.250 1.00 70.25 87 LEU A N 1
ATOM 658 C CA . LEU A 1 87 ? -15.770 -2.140 5.350 1.00 70.25 87 LEU A CA 1
ATOM 659 C C . LEU A 1 87 ? -15.859 -3.083 4.146 1.00 70.25 87 LEU A C 1
ATOM 661 O O . LEU A 1 87 ? -14.846 -3.395 3.525 1.00 70.25 87 LEU A O 1
ATOM 665 N N . GLY A 1 88 ? -17.071 -3.513 3.785 1.00 78.81 88 GLY A N 1
ATOM 666 C CA . GLY A 1 88 ? -17.295 -4.389 2.634 1.00 78.81 88 GLY A CA 1
ATOM 667 C C . GLY A 1 88 ? -16.810 -3.765 1.324 1.00 78.81 88 GLY A C 1
ATOM 668 O O . GLY A 1 88 ? -16.221 -4.453 0.492 1.00 78.81 88 GLY A O 1
ATOM 669 N N . THR A 1 89 ? -16.979 -2.449 1.171 1.00 81.94 89 THR A N 1
ATOM 670 C CA . THR A 1 89 ? -16.482 -1.700 0.009 1.00 81.94 89 THR A CA 1
ATOM 671 C C . THR A 1 89 ? -14.954 -1.679 -0.035 1.00 81.94 89 THR A C 1
ATOM 673 O O . THR A 1 89 ? -14.370 -1.975 -1.078 1.00 81.94 89 THR A O 1
ATOM 676 N N . ILE A 1 90 ? -14.292 -1.385 1.090 1.00 74.62 90 ILE A N 1
ATOM 677 C CA . ILE A 1 90 ? -12.822 -1.384 1.171 1.00 74.62 90 ILE A CA 1
ATOM 678 C C . ILE A 1 90 ? -12.271 -2.788 0.901 1.00 74.62 90 ILE A C 1
ATOM 680 O O . ILE A 1 90 ? -11.361 -2.946 0.084 1.00 74.62 90 ILE A O 1
ATOM 684 N N . ALA A 1 91 ? -12.862 -3.819 1.511 1.00 73.81 91 ALA A N 1
ATOM 685 C CA . ALA A 1 91 ? -12.486 -5.211 1.292 1.00 73.81 91 ALA A CA 1
ATOM 686 C C . ALA A 1 91 ? -12.654 -5.624 -0.180 1.00 73.81 91 ALA A C 1
ATOM 688 O O . ALA A 1 91 ? -11.748 -6.229 -0.747 1.00 73.81 91 ALA A O 1
ATOM 689 N N . ALA A 1 92 ? -13.755 -5.240 -0.834 1.00 80.06 92 ALA A N 1
ATOM 690 C CA . ALA A 1 92 ? -13.979 -5.523 -2.250 1.00 80.06 92 ALA A CA 1
ATOM 691 C C . ALA A 1 92 ? -12.936 -4.841 -3.151 1.00 80.06 92 ALA A C 1
ATOM 693 O O . ALA A 1 92 ? -12.335 -5.504 -4.000 1.00 80.06 92 ALA A O 1
ATOM 694 N N . ILE A 1 93 ? -12.667 -3.545 -2.939 1.00 79.81 93 ILE A N 1
ATOM 695 C CA . ILE A 1 93 ? -11.616 -2.810 -3.664 1.00 79.81 93 ILE A CA 1
ATOM 696 C C . ILE A 1 93 ? -10.268 -3.509 -3.472 1.00 79.81 93 ILE A C 1
ATOM 698 O O . ILE A 1 93 ? -9.543 -3.739 -4.441 1.00 79.81 93 ILE A O 1
ATOM 702 N N . ARG A 1 94 ? -9.953 -3.906 -2.235 1.00 74.88 94 ARG A N 1
ATOM 703 C CA . ARG A 1 94 ? -8.719 -4.613 -1.885 1.00 74.88 94 ARG A CA 1
ATOM 704 C C . ARG A 1 94 ? -8.593 -5.945 -2.616 1.00 74.88 94 ARG A C 1
ATOM 706 O O . ARG A 1 94 ? -7.539 -6.221 -3.182 1.00 74.88 94 ARG A O 1
ATOM 713 N N . THR A 1 95 ? -9.645 -6.759 -2.628 1.00 78.31 95 THR A N 1
ATOM 714 C CA . THR A 1 95 ? -9.650 -8.049 -3.326 1.00 78.31 95 THR A CA 1
ATOM 715 C C . THR A 1 95 ? -9.442 -7.860 -4.821 1.00 78.31 95 THR A C 1
ATOM 717 O O . THR A 1 95 ? -8.621 -8.560 -5.410 1.00 78.31 95 THR A O 1
ATOM 720 N N . VAL A 1 96 ? -10.132 -6.893 -5.429 1.00 81.88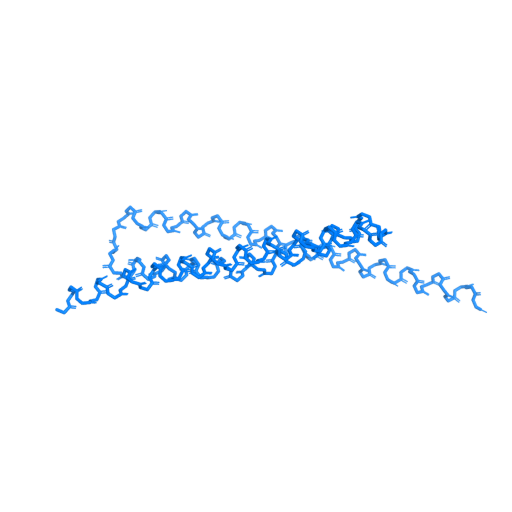 96 VAL A N 1
ATOM 721 C CA . VAL A 1 96 ? -10.005 -6.610 -6.862 1.00 81.88 96 VAL A CA 1
ATOM 722 C C . VAL A 1 96 ? -8.589 -6.138 -7.194 1.00 81.88 96 VAL A C 1
ATOM 724 O O . VAL A 1 96 ? -7.936 -6.735 -8.047 1.00 81.88 96 VAL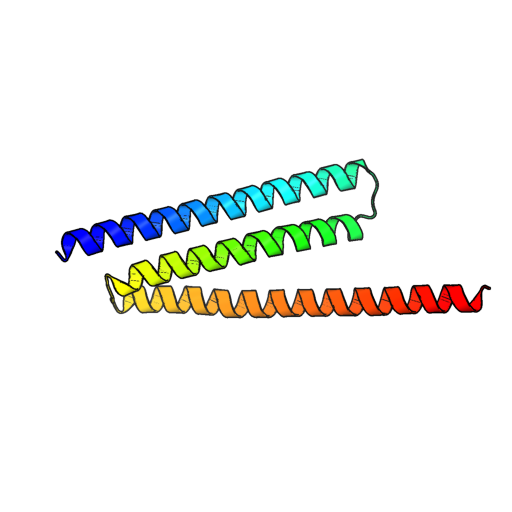 A O 1
ATOM 727 N N . LEU A 1 97 ? -8.074 -5.124 -6.494 1.00 77.06 97 LEU A N 1
ATOM 728 C CA . LEU A 1 97 ? -6.728 -4.598 -6.739 1.00 77.06 97 LEU A CA 1
ATOM 729 C C . LEU A 1 97 ? -5.644 -5.642 -6.466 1.00 77.06 97 LEU A C 1
ATOM 731 O O . LEU A 1 97 ? -4.753 -5.816 -7.291 1.00 77.06 97 LEU A O 1
ATOM 735 N N . GLY A 1 98 ? -5.728 -6.363 -5.346 1.00 73.75 98 GLY A N 1
ATOM 736 C CA . GLY A 1 98 ? -4.782 -7.425 -5.003 1.00 73.75 98 GLY A CA 1
ATOM 737 C C . GLY A 1 98 ? -4.778 -8.553 -6.034 1.00 73.75 98 GLY A C 1
ATOM 738 O O . GLY A 1 98 ? -3.712 -9.048 -6.399 1.00 73.75 98 GLY A O 1
ATOM 739 N N . PHE A 1 99 ? -5.949 -8.912 -6.565 1.00 80.06 99 PHE A N 1
ATOM 740 C CA . PHE A 1 99 ? -6.073 -9.885 -7.645 1.00 80.06 99 PHE A CA 1
ATOM 741 C C . PHE A 1 99 ? -5.407 -9.400 -8.940 1.00 80.06 99 PHE A C 1
ATOM 743 O O . PHE A 1 99 ? -4.599 -10.131 -9.511 1.00 80.06 99 PHE A O 1
ATOM 750 N N . PHE A 1 100 ? -5.694 -8.173 -9.391 1.00 82.25 100 PHE A N 1
ATOM 751 C CA . PHE A 1 100 ? -5.072 -7.608 -10.596 1.00 82.25 100 PHE A CA 1
ATOM 752 C C . PHE A 1 100 ? -3.554 -7.478 -10.448 1.00 82.25 100 PHE A C 1
ATOM 754 O O . PHE A 1 100 ? -2.814 -7.942 -11.312 1.00 82.25 100 PHE A O 1
ATOM 761 N N . LEU A 1 101 ? -3.083 -6.940 -9.321 1.00 74.88 101 LEU A N 1
ATOM 762 C CA . LEU A 1 101 ? -1.657 -6.759 -9.072 1.00 74.88 101 LEU A CA 1
ATOM 763 C C . LEU A 1 101 ? -0.928 -8.110 -9.014 1.00 74.88 101 LEU A C 1
ATOM 765 O O . LEU A 1 101 ? 0.118 -8.277 -9.635 1.00 74.88 101 LEU A O 1
ATOM 769 N N . GLY A 1 102 ? -1.504 -9.106 -8.332 1.00 74.25 102 GLY A N 1
ATOM 770 C CA . GLY A 1 102 ? -0.961 -10.465 -8.296 1.00 74.25 102 GLY A CA 1
ATOM 771 C C . GLY A 1 102 ? -0.854 -11.097 -9.687 1.00 74.25 102 GLY A C 1
ATOM 772 O O . GLY A 1 102 ? 0.180 -11.681 -10.018 1.00 74.25 102 GLY A O 1
ATOM 773 N N . ARG A 1 103 ? -1.881 -10.919 -10.528 1.00 82.44 103 ARG A N 1
ATOM 774 C CA . ARG A 1 103 ? -1.875 -11.394 -11.921 1.00 82.44 103 ARG A CA 1
ATOM 775 C C . ARG A 1 103 ? -0.825 -10.702 -12.785 1.00 82.44 103 ARG A C 1
ATOM 777 O O . ARG A 1 103 ? -0.160 -11.374 -13.578 1.00 82.44 103 ARG A O 1
ATOM 784 N N . ASP A 1 104 ? -0.658 -9.394 -12.631 1.00 75.50 104 ASP A N 1
ATOM 785 C CA . ASP A 1 104 ? 0.342 -8.629 -13.378 1.00 75.50 104 ASP A CA 1
ATOM 786 C C . ASP A 1 104 ? 1.761 -9.050 -12.980 1.00 75.50 104 ASP A C 1
ATOM 788 O O . ASP A 1 104 ? 2.603 -9.290 -13.849 1.00 75.50 104 ASP A O 1
ATOM 792 N N . LEU A 1 105 ? 2.019 -9.248 -11.679 1.00 74.44 105 LEU A N 1
ATOM 793 C CA . LEU A 1 105 ? 3.300 -9.769 -11.192 1.00 74.44 105 LEU A CA 1
ATOM 794 C C . LEU A 1 105 ? 3.602 -11.169 -11.741 1.00 74.44 105 LEU A C 1
ATOM 796 O O . LEU A 1 105 ? 4.744 -11.454 -12.108 1.00 74.44 105 LEU A O 1
ATOM 800 N N . GLU A 1 106 ? 2.611 -12.057 -11.788 1.00 82.44 106 GLU A N 1
ATOM 801 C CA . GLU A 1 106 ? 2.793 -13.406 -12.326 1.00 82.44 106 GLU A CA 1
ATOM 802 C C . GLU A 1 106 ? 3.088 -13.387 -13.831 1.00 82.44 106 GLU A C 1
ATOM 804 O O . GLU A 1 106 ? 3.999 -14.077 -14.298 1.00 82.44 106 GLU A O 1
ATOM 809 N N . THR A 1 107 ? 2.401 -12.518 -14.574 1.00 84.06 107 THR A N 1
ATOM 810 C CA . THR A 1 107 ? 2.646 -12.303 -16.005 1.00 84.06 107 THR A CA 1
ATOM 811 C C . THR A 1 107 ? 4.060 -11.773 -16.251 1.00 84.06 107 THR A C 1
ATOM 813 O O . THR A 1 107 ? 4.798 -12.335 -17.062 1.00 84.06 107 THR A O 1
ATOM 816 N N . ALA A 1 108 ? 4.486 -10.755 -15.496 1.00 75.94 108 ALA A N 1
ATOM 817 C CA . ALA A 1 108 ? 5.833 -10.195 -15.589 1.00 75.94 108 ALA A CA 1
ATOM 818 C C . ALA A 1 108 ? 6.920 -11.239 -15.268 1.00 75.94 108 ALA A C 1
ATOM 820 O O . ALA A 1 108 ? 7.918 -11.340 -15.983 1.00 75.94 108 ALA A O 1
ATOM 821 N N . ARG A 1 109 ? 6.713 -12.073 -14.235 1.00 83.69 109 ARG A N 1
ATOM 822 C CA . ARG A 1 109 ? 7.629 -13.177 -13.889 1.00 83.69 109 ARG A CA 1
ATOM 823 C C . ARG A 1 109 ? 7.726 -14.221 -14.995 1.00 83.69 109 ARG A C 1
ATOM 825 O O . ARG A 1 109 ? 8.816 -14.738 -15.231 1.00 83.69 109 ARG A O 1
ATOM 832 N N . LYS A 1 110 ? 6.613 -14.546 -15.657 1.00 86.94 110 LYS A N 1
ATOM 833 C CA . LYS A 1 110 ? 6.598 -15.511 -16.761 1.00 86.94 110 LYS A CA 1
ATOM 834 C C . LYS A 1 110 ? 7.416 -15.003 -17.950 1.00 86.94 110 LYS A C 1
ATOM 836 O O . LYS A 1 110 ? 8.308 -15.712 -18.402 1.00 86.94 110 LYS A O 1
ATOM 841 N N . ILE A 1 111 ? 7.189 -13.755 -18.366 1.00 86.38 111 ILE A N 1
ATOM 842 C CA . ILE A 1 111 ? 7.944 -13.111 -19.455 1.00 86.38 111 ILE A CA 1
ATOM 843 C C . ILE A 1 111 ? 9.444 -13.067 -19.128 1.00 86.38 111 ILE A C 1
ATOM 845 O O . ILE A 1 111 ? 10.280 -13.394 -19.967 1.00 86.38 111 ILE A O 1
ATOM 849 N N . ALA A 1 112 ? 9.803 -12.714 -17.890 1.00 81.88 112 ALA A N 1
ATOM 850 C CA . ALA A 1 112 ? 11.201 -12.686 -17.462 1.00 81.88 112 ALA A CA 1
ATOM 851 C C . ALA A 1 112 ? 11.875 -14.072 -17.533 1.00 81.88 112 ALA A C 1
ATOM 853 O O . ALA A 1 112 ? 13.041 -14.164 -17.918 1.00 81.88 112 ALA A O 1
ATOM 854 N N . ARG A 1 113 ? 11.151 -15.151 -17.194 1.00 85.94 113 ARG A N 1
ATOM 855 C CA . ARG A 1 113 ? 11.652 -16.532 -17.309 1.00 85.94 113 ARG A CA 1
ATOM 856 C C . ARG A 1 113 ? 11.849 -16.950 -18.763 1.00 85.94 113 ARG A C 1
ATOM 858 O O . ARG A 1 113 ? 12.927 -17.432 -19.091 1.00 85.94 113 ARG A O 1
ATOM 865 N N . GLU A 1 114 ? 10.859 -16.709 -19.622 1.00 86.69 114 GLU A N 1
ATOM 866 C CA . GLU A 1 114 ? 10.945 -17.022 -21.057 1.00 86.69 114 GLU A CA 1
ATOM 867 C C . GLU A 1 114 ? 12.130 -16.289 -21.713 1.00 86.69 114 GLU A C 1
ATOM 869 O O . GLU A 1 114 ? 12.938 -16.905 -22.407 1.00 86.69 114 GLU A O 1
ATOM 874 N N . ASN A 1 115 ? 12.322 -15.001 -21.407 1.00 83.94 115 ASN A N 1
ATOM 875 C CA . ASN A 1 115 ? 13.469 -14.233 -21.900 1.00 83.94 115 ASN A CA 1
ATOM 876 C C . ASN A 1 115 ? 14.819 -14.793 -21.415 1.00 83.94 115 ASN A C 1
ATOM 878 O O . ASN A 1 115 ? 15.790 -14.810 -22.174 1.00 83.94 115 ASN A O 1
ATOM 882 N N . ALA A 1 116 ? 14.899 -15.269 -20.167 1.00 83.50 116 ALA A N 1
ATOM 883 C CA . ALA A 1 116 ? 16.115 -15.871 -19.622 1.00 83.50 116 ALA A CA 1
ATOM 884 C C . ALA A 1 116 ? 16.438 -17.231 -20.266 1.00 83.50 116 ALA A C 1
ATOM 886 O O . ALA A 1 116 ? 17.610 -17.545 -20.482 1.00 83.50 116 ALA A O 1
ATOM 887 N N . GLU A 1 117 ? 15.420 -18.029 -20.592 1.00 84.81 117 GLU A N 1
ATOM 888 C CA . GLU A 1 117 ? 15.578 -19.299 -21.310 1.00 84.81 117 GLU A CA 1
ATOM 889 C C . GLU A 1 117 ? 16.045 -19.073 -22.753 1.00 84.81 117 GLU A C 1
ATOM 891 O O . GLU A 1 117 ? 17.017 -19.697 -23.184 1.00 84.81 117 GLU A O 1
ATOM 896 N N . LEU A 1 118 ? 15.445 -18.114 -23.466 1.00 83.44 118 LEU A N 1
ATOM 897 C CA . LEU A 1 118 ? 15.869 -17.726 -24.816 1.00 83.44 118 LEU A CA 1
ATOM 898 C C . LEU A 1 118 ? 17.315 -17.206 -24.844 1.00 83.44 118 LEU A C 1
ATOM 900 O O . LEU A 1 118 ? 18.087 -17.556 -25.738 1.00 83.44 118 LEU A O 1
ATOM 904 N N . ALA A 1 119 ? 17.715 -16.408 -23.849 1.00 81.06 119 ALA A N 1
ATOM 905 C CA . ALA A 1 119 ? 19.089 -15.922 -23.734 1.00 81.06 119 ALA A CA 1
ATOM 906 C C . ALA A 1 119 ? 20.102 -17.066 -23.536 1.00 81.06 119 ALA A C 1
ATOM 908 O O . ALA A 1 119 ? 21.189 -17.027 -24.112 1.00 81.06 119 ALA A O 1
ATOM 909 N N . ARG A 1 120 ? 19.741 -18.103 -22.764 1.00 82.06 120 ARG A N 1
ATOM 910 C CA . ARG A 1 120 ? 20.576 -19.301 -22.565 1.00 82.06 120 ARG A CA 1
ATOM 911 C C . ARG A 1 120 ? 20.665 -20.159 -23.826 1.00 82.06 120 ARG A C 1
ATOM 913 O O . ARG A 1 120 ? 21.756 -20.610 -24.160 1.00 82.06 120 ARG A O 1
ATOM 920 N N . ALA A 1 121 ? 19.554 -20.347 -24.539 1.00 81.69 121 ALA A N 1
ATOM 921 C CA . ALA A 1 121 ? 19.531 -21.094 -25.798 1.00 81.69 121 ALA A CA 1
ATOM 922 C C . ALA A 1 121 ? 20.432 -20.438 -26.861 1.00 81.69 121 ALA A C 1
ATOM 924 O O . ALA A 1 121 ? 21.294 -21.100 -27.434 1.00 81.69 121 ALA A O 1
ATOM 925 N N . ASN A 1 122 ? 20.333 -19.114 -27.023 1.00 77.81 122 ASN A N 1
ATOM 926 C CA . ASN A 1 122 ? 21.168 -18.355 -27.961 1.00 77.81 122 ASN A CA 1
ATOM 927 C C . ASN A 1 122 ? 22.669 -18.367 -27.613 1.00 77.81 122 ASN A C 1
ATOM 929 O O . ASN A 1 122 ? 23.502 -18.157 -28.495 1.00 77.81 122 ASN A O 1
ATOM 933 N N . GLN A 1 123 ? 23.038 -18.566 -26.342 1.00 77.75 123 GLN A N 1
ATOM 934 C CA . GLN A 1 123 ? 24.442 -18.710 -25.940 1.00 77.75 123 GLN A CA 1
ATOM 935 C C . GLN A 1 123 ? 24.990 -20.113 -26.230 1.00 77.75 123 GLN A C 1
ATOM 937 O O . GLN A 1 123 ? 26.154 -20.222 -26.604 1.00 77.75 123 GLN A O 1
ATOM 942 N N . GLY A 1 124 ? 24.165 -21.159 -26.107 1.00 71.12 124 GLY A N 1
ATOM 943 C CA . GLY A 1 124 ? 24.564 -22.543 -26.389 1.00 71.12 124 GLY A CA 1
ATOM 944 C C . GLY A 1 124 ? 24.749 -22.859 -27.877 1.00 71.12 124 GLY A C 1
ATOM 945 O O . GLY A 1 124 ? 25.555 -23.714 -28.213 1.00 71.12 124 GLY A O 1
ATOM 946 N N . GLU A 1 125 ? 24.061 -22.153 -28.779 1.00 64.31 125 GLU A N 1
ATOM 947 C CA . GLU A 1 125 ? 24.249 -22.317 -30.233 1.00 64.31 125 GLU A CA 1
ATOM 948 C C . GLU A 1 125 ? 25.485 -21.583 -30.787 1.00 64.31 125 GLU A C 1
ATOM 950 O O . GLU A 1 125 ? 25.876 -21.800 -31.933 1.00 64.31 125 GLU A O 1
ATOM 955 N N . ARG A 1 126 ? 26.099 -20.687 -29.999 1.00 58.31 126 ARG A N 1
ATOM 956 C CA . ARG A 1 126 ? 27.267 -19.883 -30.407 1.00 58.31 126 ARG A CA 1
ATOM 957 C C . ARG A 1 126 ? 28.613 -20.425 -29.906 1.00 58.31 126 ARG A C 1
ATOM 959 O O . ARG A 1 126 ? 29.635 -19.826 -30.244 1.00 58.31 126 ARG A O 1
ATOM 966 N N . SER A 1 127 ? 28.619 -21.496 -29.107 1.00 53.66 127 SER A N 1
ATOM 967 C CA . SER A 1 127 ? 29.819 -22.179 -28.588 1.00 53.66 127 SER A CA 1
ATOM 968 C C . SER A 1 127 ? 30.083 -23.484 -29.323 1.00 53.66 127 SER A C 1
ATOM 970 O O . SER A 1 127 ? 31.259 -23.733 -29.660 1.00 53.66 127 SER A O 1
#

Secondary structure (DSSP, 8-state):
-HHHHHHHHHHHHHHHHHHHHHHHHHHHHHHHHHHHHHHHTT--HHHHHHHHHHHHHHHHHHHHHHHHHHHHHHHHH---HHHHHHHHHHHHHHHHHHHHHHHHHHHHHHHHHHHHHHHHHHHHTT-

pLDDT: mean 79.49, std 6.76, range [53.66, 91.0]